Protein AF-A0A0L1IJN2-F1 (afdb_monomer_lite)

pLDDT: mean 73.89, std 26.9, range [29.86, 98.75]

Sequence (139 aa):
MKNLLAILKAVTAFSGAENHSSTEHNLTTLTNKSEINTSESINNIAREQDHEIDPVNYSVKINISSLDLNPNTGVFNSNEPNAIIETFIRNNADKLDGLTKNDFEVVTNQNNVLTIKVKDDQQKYQGSITINYSVKINI

Structure (mmCIF, N/CA/C/O backbone):
data_AF-A0A0L1IJN2-F1
#
_entry.id   AF-A0A0L1IJN2-F1
#
loop_
_atom_site.group_PDB
_atom_site.id
_atom_site.type_symbol
_atom_site.label_atom_id
_atom_site.label_alt_id
_atom_site.label_comp_id
_atom_site.label_asym_id
_atom_site.label_entity_id
_atom_site.label_seq_id
_atom_site.pdbx_PDB_ins_code
_atom_site.Cartn_x
_atom_site.Cartn_y
_atom_site.Cartn_z
_atom_site.occupancy
_atom_site.B_iso_or_equiv
_atom_site.auth_seq_id
_atom_site.auth_comp_id
_atom_site.auth_asym_id
_atom_site.auth_atom_id
_atom_site.pdbx_PDB_model_num
ATOM 1 N N . MET A 1 1 ? 11.294 36.302 43.078 1.00 54.91 1 MET A N 1
ATOM 2 C CA . MET A 1 1 ? 11.169 37.531 42.259 1.00 54.91 1 MET A CA 1
ATOM 3 C C . MET A 1 1 ? 11.516 37.204 40.814 1.00 54.91 1 MET A C 1
ATOM 5 O O . MET A 1 1 ? 12.679 36.899 40.593 1.00 54.91 1 MET A O 1
ATOM 9 N N . LYS A 1 2 ? 10.534 37.210 39.890 1.00 52.62 2 LYS A N 1
ATOM 10 C CA . LYS A 1 2 ? 10.686 37.528 38.441 1.00 52.62 2 LYS A CA 1
ATOM 11 C C . LYS A 1 2 ? 9.524 37.108 37.525 1.00 52.62 2 LYS A C 1
ATOM 13 O O . LYS A 1 2 ? 9.568 37.489 36.368 1.00 52.62 2 LYS A O 1
ATOM 18 N N . ASN A 1 3 ? 8.461 36.447 38.004 1.00 45.25 3 ASN A N 1
ATOM 19 C CA . ASN A 1 3 ? 7.295 36.161 37.138 1.00 45.25 3 ASN A CA 1
ATOM 20 C C . ASN A 1 3 ? 6.005 36.934 37.484 1.00 45.25 3 ASN A C 1
ATOM 22 O O . ASN A 1 3 ? 5.031 36.886 36.747 1.00 45.25 3 ASN A O 1
ATOM 26 N N . LEU A 1 4 ? 6.027 37.736 38.558 1.00 38.09 4 LEU A N 1
ATOM 27 C CA . LEU A 1 4 ? 4.941 38.663 38.920 1.00 38.09 4 LEU A CA 1
ATOM 28 C C . LEU A 1 4 ? 4.776 39.804 37.890 1.00 38.09 4 LEU A C 1
ATOM 30 O O . LEU A 1 4 ? 3.712 40.401 37.772 1.00 38.09 4 LEU A O 1
ATOM 34 N N . LEU A 1 5 ? 5.827 40.084 37.110 1.00 42.66 5 LEU A N 1
ATOM 35 C CA . LEU A 1 5 ? 5.882 41.195 36.158 1.00 42.66 5 LEU A CA 1
ATOM 36 C C . LEU A 1 5 ? 5.138 40.909 34.837 1.00 42.66 5 LEU A C 1
ATOM 38 O O . LEU A 1 5 ? 4.774 41.849 34.136 1.00 42.66 5 LEU A O 1
ATOM 42 N N . ALA A 1 6 ? 4.885 39.637 34.503 1.00 50.34 6 ALA A N 1
ATOM 43 C CA . ALA A 1 6 ? 4.114 39.260 33.313 1.00 50.34 6 ALA A CA 1
ATOM 44 C C . ALA A 1 6 ? 2.602 39.437 33.532 1.00 50.34 6 ALA A C 1
ATOM 46 O O . ALA A 1 6 ? 1.898 39.923 32.650 1.00 50.34 6 ALA A O 1
ATOM 47 N N . ILE A 1 7 ? 2.125 39.131 34.743 1.00 45.38 7 ILE A N 1
ATOM 48 C CA . ILE A 1 7 ? 0.713 39.268 35.132 1.00 45.38 7 ILE A CA 1
ATOM 49 C C . ILE A 1 7 ? 0.298 40.749 35.143 1.00 45.38 7 ILE A C 1
ATOM 51 O O . ILE A 1 7 ? -0.800 41.091 34.711 1.00 45.38 7 ILE A O 1
ATOM 55 N N . LEU A 1 8 ? 1.210 41.651 35.528 1.00 37.38 8 LEU A N 1
ATOM 56 C CA . LEU A 1 8 ? 0.944 43.091 35.571 1.00 37.38 8 LEU A CA 1
ATOM 57 C C . LEU A 1 8 ? 0.750 43.728 34.178 1.00 37.38 8 LEU A C 1
ATOM 59 O O . LEU A 1 8 ? 0.098 44.762 34.080 1.00 37.38 8 LEU A O 1
ATOM 63 N N . LYS A 1 9 ? 1.257 43.116 33.094 1.00 43.56 9 LYS A N 1
ATOM 64 C CA . LYS A 1 9 ? 1.087 43.634 31.719 1.00 43.56 9 LYS A CA 1
ATOM 65 C C . LYS A 1 9 ? -0.229 43.225 31.054 1.00 43.56 9 LYS A C 1
ATOM 67 O O . LYS A 1 9 ? -0.680 43.919 30.153 1.00 43.56 9 LYS A O 1
ATOM 72 N N . ALA A 1 10 ? -0.851 42.128 31.486 1.00 43.44 10 ALA 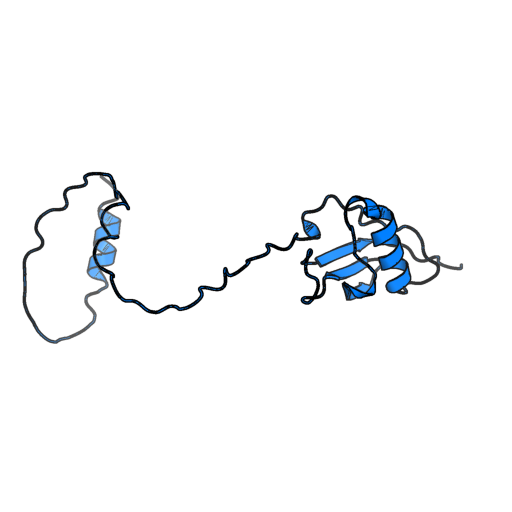A N 1
ATOM 73 C CA . ALA A 1 10 ? -2.166 41.735 30.973 1.00 43.44 10 ALA A CA 1
ATOM 74 C C . ALA A 1 10 ? -3.291 42.595 31.578 1.00 43.44 10 ALA A C 1
ATOM 76 O O . ALA A 1 10 ? -4.291 42.862 30.920 1.00 43.44 10 ALA A O 1
ATOM 77 N N . VAL A 1 11 ? -3.094 43.086 32.807 1.00 39.78 11 VAL A N 1
ATOM 78 C CA . VAL A 1 11 ? -4.060 43.947 33.508 1.00 39.78 11 VAL A CA 1
ATOM 79 C C . VAL A 1 11 ? -4.087 45.373 32.938 1.00 39.78 11 VAL A C 1
ATOM 81 O O . VAL A 1 11 ? -5.135 46.010 32.944 1.00 39.78 11 VAL A O 1
ATOM 84 N N . THR A 1 12 ? -2.981 45.874 32.381 1.00 46.81 12 THR A N 1
ATOM 85 C CA . THR A 1 12 ? -2.896 47.248 31.850 1.00 46.81 12 THR A CA 1
ATOM 86 C C . THR A 1 12 ? -3.313 47.413 30.386 1.00 46.81 12 THR A C 1
ATOM 88 O O . THR A 1 12 ? -3.308 48.537 29.898 1.00 46.81 12 THR A O 1
ATOM 91 N N . ALA A 1 13 ? -3.707 46.350 29.674 1.00 40.59 13 ALA A N 1
ATOM 92 C CA . ALA A 1 13 ? -4.144 46.449 28.273 1.00 40.59 13 ALA A CA 1
ATOM 93 C C . ALA A 1 13 ? -5.670 46.358 28.072 1.00 40.59 13 ALA A C 1
ATOM 95 O O . ALA A 1 13 ? -6.143 46.561 26.958 1.00 40.59 13 ALA A O 1
ATOM 96 N N . PHE A 1 14 ? -6.453 46.099 29.127 1.00 42.78 14 PHE A N 1
ATOM 97 C CA . PHE A 1 14 ? -7.922 46.126 29.048 1.00 42.78 14 PHE A CA 1
ATOM 98 C C . PHE A 1 14 ? -8.516 47.529 29.307 1.00 42.78 14 PHE A C 1
ATOM 100 O O . PHE A 1 14 ? -9.729 47.713 29.271 1.00 42.78 14 PHE A O 1
ATOM 107 N N . SER A 1 15 ? -7.681 48.554 29.523 1.00 46.62 15 SER A N 1
ATOM 108 C CA . SER A 1 15 ? -8.108 49.951 29.707 1.00 46.62 15 SER A CA 1
ATOM 109 C C . SER A 1 15 ? -8.373 50.668 28.374 1.00 46.62 15 SER A C 1
ATOM 111 O O . SER A 1 15 ? -7.781 51.710 28.092 1.00 46.62 15 SER A O 1
ATOM 113 N N . GLY A 1 16 ? -9.232 50.089 27.536 1.00 45.22 16 GLY A N 1
ATOM 114 C CA . GLY A 1 16 ? -9.583 50.644 26.225 1.00 45.22 16 GLY A CA 1
ATOM 115 C C . GLY A 1 16 ? -11.045 50.471 25.815 1.00 45.22 16 GLY A C 1
ATOM 116 O O . GLY A 1 16 ? -11.351 50.651 24.643 1.00 45.22 16 GLY A O 1
ATOM 117 N N . ALA A 1 17 ? -11.944 50.119 26.738 1.00 36.69 17 ALA A N 1
ATOM 118 C CA . ALA A 1 17 ? -13.382 50.111 26.482 1.00 36.69 17 ALA A CA 1
ATOM 119 C C . ALA A 1 17 ? -14.073 51.071 27.458 1.00 36.69 17 ALA A C 1
ATOM 121 O O . ALA A 1 17 ? -14.174 50.805 28.655 1.00 36.69 17 ALA A O 1
ATOM 122 N N . GLU A 1 18 ? -14.493 52.222 26.937 1.00 33.47 18 GLU A N 1
ATOM 123 C CA . GLU A 1 18 ? -15.331 53.182 27.646 1.00 33.47 18 GLU A CA 1
ATOM 124 C C . GLU A 1 18 ? -16.714 52.591 27.962 1.00 33.47 18 GLU A C 1
ATOM 126 O O . GLU A 1 18 ? -17.399 52.073 27.086 1.00 33.47 18 GLU A O 1
ATOM 131 N N . ASN A 1 19 ? -17.098 52.758 29.231 1.00 33.78 19 ASN A N 1
ATOM 132 C CA . ASN A 1 19 ? -18.435 53.052 29.753 1.00 33.78 19 ASN A CA 1
ATOM 133 C C . ASN A 1 19 ? -19.615 52.156 29.319 1.00 33.78 19 ASN A C 1
ATOM 135 O O . ASN A 1 19 ? -20.194 52.330 28.255 1.00 33.78 19 ASN A O 1
ATOM 139 N N . HIS A 1 20 ? -20.120 51.326 30.239 1.00 31.48 20 HIS A N 1
ATOM 140 C CA . HIS A 1 20 ? -21.247 51.715 31.104 1.00 31.48 20 HIS A CA 1
ATOM 141 C C . HIS A 1 20 ? -21.673 50.575 32.055 1.00 31.48 20 HIS A C 1
ATOM 143 O O . HIS A 1 20 ? -22.040 49.489 31.630 1.00 31.48 20 HIS A O 1
ATOM 149 N N . SER A 1 21 ? -21.760 50.946 33.337 1.00 33.97 21 SER A N 1
ATOM 150 C CA . SER A 1 21 ? -22.715 50.477 34.350 1.00 33.97 21 SER A CA 1
ATOM 151 C C . SER A 1 21 ? -22.538 49.114 35.042 1.00 33.97 21 SER A C 1
ATOM 153 O O . SER A 1 21 ? -22.652 48.052 34.444 1.00 33.97 21 SER A O 1
ATOM 155 N N . SER A 1 22 ? -22.496 49.231 36.378 1.00 32.88 22 SER A N 1
ATOM 156 C CA . SER A 1 22 ? -23.157 48.374 37.374 1.00 32.88 22 SER A CA 1
ATOM 157 C C . SER A 1 22 ? -22.289 47.396 38.184 1.00 32.88 22 SER A C 1
ATOM 159 O O . SER A 1 22 ? -22.140 46.229 37.851 1.00 32.88 22 SER A O 1
ATOM 161 N N . THR A 1 23 ? -21.904 47.907 39.358 1.00 36.00 23 THR A N 1
ATOM 162 C CA . THR A 1 23 ? -21.974 47.259 40.685 1.00 36.00 23 THR A CA 1
ATOM 163 C C . THR A 1 23 ? -20.900 46.238 41.073 1.00 36.00 23 THR A C 1
ATOM 165 O O . THR A 1 23 ? -20.851 45.103 40.613 1.00 36.00 23 THR A O 1
ATOM 168 N N . GLU A 1 24 ? -20.090 46.674 42.038 1.00 36.75 24 GLU A N 1
ATOM 169 C CA . GLU A 1 24 ? -19.145 45.912 42.850 1.00 36.75 24 GLU A CA 1
ATOM 170 C C . GLU A 1 24 ? -19.829 44.776 43.622 1.00 36.75 24 GLU A C 1
ATOM 172 O O . GLU A 1 24 ? -20.808 45.035 44.309 1.00 36.75 24 GLU A O 1
ATOM 177 N N . HIS A 1 25 ? -19.254 43.568 43.636 1.00 34.53 25 HIS A N 1
ATOM 178 C CA . HIS A 1 25 ? -19.297 42.700 44.818 1.00 34.53 25 HIS A CA 1
ATOM 179 C C . HIS A 1 25 ? -18.005 41.874 44.932 1.00 34.53 25 HIS A C 1
ATOM 181 O O . HIS A 1 25 ? -17.488 41.314 43.969 1.00 34.53 25 HIS A O 1
ATOM 187 N N . ASN A 1 26 ? -17.476 41.878 46.153 1.00 32.38 26 ASN A N 1
ATOM 188 C CA . ASN A 1 26 ? -16.148 41.447 46.572 1.00 32.38 26 ASN A CA 1
ATOM 189 C C . ASN A 1 26 ? -15.848 39.960 46.312 1.00 32.38 26 ASN A C 1
ATOM 191 O O . ASN A 1 26 ? -16.631 39.087 46.680 1.00 32.38 26 ASN A O 1
ATOM 195 N N . LEU A 1 27 ? -14.662 39.676 45.762 1.00 29.86 27 LEU A N 1
ATOM 196 C CA . LEU A 1 27 ? -14.137 38.326 45.555 1.00 29.86 27 LEU A CA 1
ATOM 197 C C . LEU A 1 27 ? -13.385 37.852 46.811 1.00 29.86 27 LEU A C 1
ATOM 199 O O . LEU A 1 27 ? -12.248 38.258 47.052 1.00 29.86 27 LEU A O 1
ATOM 203 N N . THR A 1 28 ? -14.003 36.982 47.610 1.00 34.38 28 THR A N 1
ATOM 204 C CA . THR A 1 28 ? -13.351 36.304 48.739 1.00 34.38 28 THR A CA 1
ATOM 205 C C . THR A 1 28 ? -12.895 34.887 48.369 1.00 34.38 28 THR A C 1
ATOM 207 O O . THR A 1 28 ? -13.691 33.989 48.128 1.00 34.38 28 THR A O 1
ATOM 210 N N . THR A 1 29 ? -11.570 34.723 48.390 1.00 31.39 29 THR A N 1
ATOM 211 C CA . THR A 1 29 ? -10.795 33.535 48.799 1.00 31.39 29 THR A CA 1
ATOM 212 C C . THR A 1 29 ? -10.934 32.230 47.994 1.00 31.39 29 THR A C 1
ATOM 214 O O . THR A 1 29 ? -11.799 31.396 48.245 1.00 31.39 29 THR A O 1
ATOM 217 N N . LEU A 1 30 ? -9.936 31.969 47.134 1.00 37.22 30 LEU A N 1
ATOM 218 C CA . LEU A 1 30 ? -9.587 30.615 46.691 1.00 37.22 30 LEU A CA 1
ATOM 219 C C . LEU A 1 30 ? -9.112 29.773 47.884 1.00 37.22 30 LEU A C 1
ATOM 221 O O . LEU A 1 30 ? -8.114 30.106 48.521 1.00 37.22 30 LEU A O 1
ATOM 225 N N . THR A 1 31 ? -9.757 28.629 48.108 1.00 30.62 31 THR A N 1
ATOM 226 C CA . THR A 1 31 ? -9.160 27.513 48.853 1.00 30.62 31 THR A CA 1
ATOM 227 C C . THR A 1 31 ? -9.060 26.324 47.907 1.00 30.62 31 THR A C 1
ATOM 229 O O . THR A 1 31 ? -10.054 25.669 47.617 1.00 30.62 31 THR A O 1
ATOM 232 N N . ASN A 1 32 ? -7.851 26.055 47.412 1.00 45.00 32 ASN A N 1
ATOM 233 C CA . ASN A 1 32 ? -7.531 24.798 46.742 1.00 45.00 32 ASN A CA 1
ATOM 234 C C . ASN A 1 32 ? -7.709 23.650 47.740 1.00 45.00 32 ASN A C 1
ATOM 236 O O . ASN A 1 32 ? -6.915 23.526 48.676 1.00 45.00 32 ASN A O 1
ATOM 240 N N . LYS A 1 33 ? -8.712 22.801 47.517 1.00 38.28 33 LYS A N 1
ATOM 241 C CA . LYS A 1 33 ? -8.734 21.420 48.003 1.00 38.28 33 LYS A CA 1
ATOM 242 C C . LYS A 1 33 ? -9.228 20.520 46.876 1.00 38.28 33 LYS A C 1
ATOM 244 O O . LYS A 1 33 ? -10.117 20.887 46.117 1.00 38.28 33 LYS A O 1
ATOM 249 N N . SER A 1 34 ? -8.516 19.415 46.737 1.00 45.56 34 SER A N 1
ATOM 250 C CA . SER A 1 34 ? -8.621 18.394 45.710 1.00 45.56 34 SER A CA 1
ATOM 251 C C . SER A 1 34 ? -9.982 17.698 45.683 1.00 45.56 34 SER A C 1
ATOM 253 O O . SER A 1 34 ? -10.748 17.788 46.635 1.00 45.56 34 SER A O 1
ATOM 255 N N . GLU A 1 35 ? -10.180 16.943 44.597 1.00 42.06 35 GLU A N 1
ATOM 256 C CA . GLU A 1 35 ? -11.192 15.894 44.391 1.00 42.06 35 GLU A CA 1
ATOM 257 C C . GLU A 1 35 ? -12.542 16.376 43.846 1.00 42.06 35 GLU A C 1
ATOM 259 O O . GLU A 1 35 ? -13.536 16.526 44.548 1.00 42.06 35 GLU A O 1
ATOM 264 N N . ILE A 1 36 ? -12.591 16.529 42.517 1.00 41.50 36 ILE A N 1
ATOM 265 C CA . ILE A 1 36 ? -13.838 16.389 41.761 1.00 41.50 36 ILE A CA 1
ATOM 266 C C . ILE A 1 36 ? -14.252 14.913 41.874 1.00 41.50 36 ILE A C 1
ATOM 268 O O . ILE A 1 36 ? -13.838 14.081 41.068 1.00 41.50 36 ILE A O 1
ATOM 272 N N . ASN A 1 37 ? -15.033 14.579 42.901 1.00 37.25 37 ASN A N 1
ATOM 273 C CA . ASN A 1 37 ? -15.769 13.320 42.968 1.00 37.25 37 ASN A CA 1
ATOM 274 C C . ASN A 1 37 ? -16.995 13.449 42.056 1.00 37.25 37 ASN A C 1
ATOM 276 O O . ASN A 1 37 ? -17.979 14.103 42.391 1.00 37.25 37 ASN A O 1
ATOM 280 N N . THR A 1 38 ? -16.934 12.833 40.879 1.00 38.75 38 THR A N 1
ATOM 281 C CA . THR A 1 38 ? -17.981 12.839 39.839 1.00 38.75 38 THR A CA 1
ATOM 282 C C . THR A 1 38 ? -19.274 12.101 40.222 1.00 38.75 38 THR A C 1
ATOM 284 O O . THR A 1 38 ? -20.160 11.940 39.388 1.00 38.75 38 THR A O 1
ATOM 287 N N . SER A 1 39 ? -19.427 11.668 41.473 1.00 43.72 39 SER A N 1
ATOM 288 C CA . SER A 1 39 ? -20.497 10.757 41.893 1.00 43.72 39 SER A CA 1
ATOM 289 C C . SER A 1 39 ? -21.791 11.444 42.355 1.00 43.72 39 SER A C 1
ATOM 291 O O . SER A 1 39 ? -22.809 10.772 42.477 1.00 43.72 39 SER A O 1
ATOM 293 N N . GLU A 1 40 ? -21.797 12.759 42.610 1.00 45.59 40 GLU A N 1
ATOM 294 C CA . GLU A 1 40 ? -22.940 13.433 43.268 1.00 45.59 40 GLU A CA 1
ATOM 295 C C . GLU A 1 40 ? -23.853 14.256 42.339 1.00 45.59 40 GLU A C 1
ATOM 297 O O . GLU A 1 40 ? -24.813 14.865 42.801 1.00 45.59 40 GLU A O 1
ATOM 302 N N . SER A 1 41 ? -23.638 14.246 41.018 1.00 40.31 41 SER A N 1
ATOM 303 C CA . SER A 1 41 ? -24.519 14.959 40.064 1.00 40.31 41 SER A CA 1
ATOM 304 C C . SER A 1 41 ? -25.668 14.120 39.481 1.00 40.31 41 SER A C 1
ATOM 306 O O . SER A 1 41 ? -26.381 14.602 38.606 1.00 40.31 41 SER A O 1
ATOM 308 N N . ILE A 1 42 ? -25.885 12.878 39.932 1.00 41.53 42 ILE A N 1
ATOM 309 C CA . ILE A 1 42 ? -26.861 11.969 39.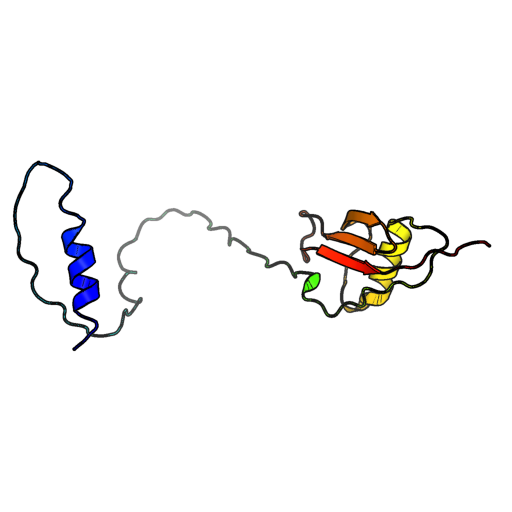287 1.00 41.53 42 ILE A CA 1
ATOM 310 C C . ILE A 1 42 ? -28.292 12.111 39.850 1.00 41.53 42 ILE A C 1
ATOM 312 O O . ILE A 1 42 ? -29.263 11.748 39.191 1.00 41.53 42 ILE A O 1
ATOM 316 N N . ASN A 1 43 ? -28.482 12.707 41.026 1.00 42.25 43 ASN A N 1
ATOM 317 C CA . ASN A 1 43 ? -29.757 12.602 41.747 1.00 42.25 43 ASN A CA 1
ATOM 318 C C . ASN A 1 43 ? -30.836 13.632 41.372 1.00 42.25 43 ASN A C 1
ATOM 320 O O . ASN A 1 43 ? -31.539 14.075 42.271 1.00 42.25 43 ASN A O 1
ATOM 324 N N . ASN A 1 44 ? -31.006 14.034 40.101 1.00 46.66 44 ASN A N 1
ATOM 325 C CA . ASN A 1 44 ? -32.159 14.888 39.752 1.00 46.66 44 ASN A CA 1
ATOM 326 C C . ASN A 1 44 ? -32.627 14.909 38.281 1.00 46.66 44 ASN A C 1
ATOM 328 O O . ASN A 1 44 ? -33.049 15.954 37.788 1.00 46.66 44 ASN A O 1
ATOM 332 N N . ILE A 1 45 ? -32.644 13.775 37.571 1.00 45.09 45 ILE A N 1
ATOM 333 C CA . ILE A 1 45 ? -33.395 13.692 36.300 1.00 45.09 45 ILE A CA 1
ATOM 334 C C . ILE A 1 45 ? -34.260 12.428 36.267 1.00 45.09 45 ILE A C 1
ATOM 336 O O . ILE A 1 45 ? -33.994 11.477 35.543 1.00 45.09 45 ILE A O 1
ATOM 340 N N . ALA A 1 46 ? -35.341 12.437 37.046 1.00 49.00 46 ALA A N 1
ATOM 341 C CA . ALA A 1 46 ? -36.510 11.622 36.741 1.00 49.00 46 ALA A CA 1
ATOM 342 C C . ALA A 1 46 ? -37.339 12.362 35.678 1.00 49.00 46 ALA A C 1
ATOM 344 O O . ALA A 1 46 ? -38.146 13.234 36.002 1.00 49.00 46 ALA A O 1
ATOM 345 N N . ARG A 1 47 ? -37.108 12.051 34.399 1.00 43.06 47 ARG A N 1
ATOM 346 C CA . ARG A 1 47 ? -38.062 12.329 33.317 1.00 43.06 47 ARG A CA 1
ATOM 347 C C . ARG A 1 47 ? -38.077 11.137 32.373 1.00 43.06 47 ARG A C 1
ATOM 349 O O . ARG A 1 47 ? -37.155 10.947 31.592 1.00 43.06 47 ARG A O 1
ATOM 356 N N . GLU A 1 48 ? -39.144 10.358 32.487 1.00 50.12 48 GLU A N 1
ATOM 357 C CA . GLU A 1 48 ? -39.555 9.319 31.550 1.00 50.12 48 GLU A CA 1
ATOM 358 C C . GLU A 1 48 ? -39.650 9.917 30.140 1.00 50.12 48 GLU A C 1
ATOM 360 O O . GLU A 1 48 ? -40.539 10.717 29.832 1.00 50.12 48 GLU A O 1
ATOM 365 N N . GLN A 1 49 ? -38.682 9.572 29.301 1.00 47.50 49 GLN A N 1
ATOM 366 C CA . GLN A 1 49 ? -38.760 9.642 27.852 1.00 47.50 49 GLN A CA 1
ATOM 367 C C . GLN A 1 49 ? -37.997 8.418 27.355 1.00 47.50 49 GLN A C 1
ATOM 369 O O . GLN A 1 49 ? -36.769 8.399 27.426 1.00 47.50 49 GLN A O 1
ATOM 374 N N . ASP A 1 50 ? -38.726 7.415 26.874 1.00 42.38 50 ASP A N 1
ATOM 375 C CA . ASP A 1 50 ? -38.186 6.229 26.209 1.00 42.38 50 ASP A CA 1
ATOM 376 C C . ASP A 1 50 ? -37.604 6.627 24.841 1.00 42.38 50 ASP A C 1
ATOM 378 O O . ASP A 1 50 ? -38.110 6.256 23.785 1.00 42.38 50 ASP A O 1
ATOM 382 N N . HIS A 1 51 ? -36.561 7.457 24.846 1.00 50.62 51 HIS A N 1
ATOM 383 C CA . HIS A 1 51 ? -35.671 7.558 23.704 1.00 50.62 51 HIS A CA 1
ATOM 384 C C . HIS A 1 51 ? -34.723 6.377 23.821 1.00 50.62 51 HIS A C 1
ATOM 386 O O . HIS A 1 51 ? -33.817 6.375 24.655 1.00 50.62 51 HIS A O 1
ATOM 392 N N . GLU A 1 52 ? -34.978 5.360 23.005 1.00 55.56 52 GLU A N 1
ATOM 393 C CA . GLU A 1 52 ? -33.989 4.368 22.616 1.00 55.56 52 GLU A CA 1
ATOM 394 C C . GLU A 1 52 ? -32.718 5.129 22.219 1.00 55.56 52 GLU A C 1
ATOM 396 O O . GLU A 1 52 ? -32.651 5.781 21.177 1.00 55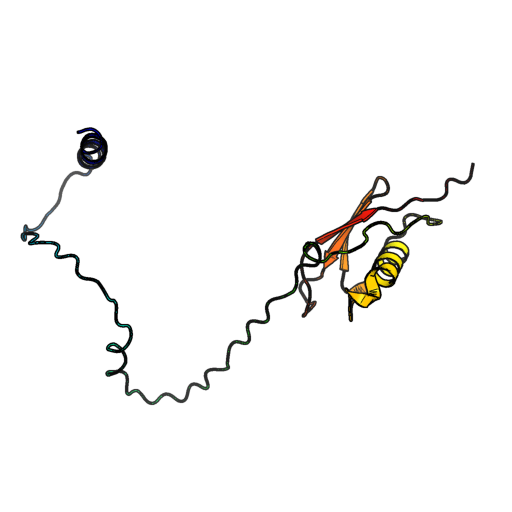.56 52 GLU A O 1
ATOM 401 N N . ILE A 1 53 ? -31.739 5.179 23.126 1.00 52.59 53 ILE A N 1
ATOM 402 C CA . ILE A 1 53 ? -30.433 5.733 22.803 1.00 52.59 53 ILE A CA 1
ATOM 403 C C . ILE A 1 53 ? -29.765 4.642 21.989 1.00 52.59 53 ILE A C 1
ATOM 405 O O . ILE A 1 53 ? -29.144 3.743 22.559 1.00 52.59 53 ILE A O 1
ATOM 409 N N . ASP A 1 54 ? -29.940 4.698 20.669 1.00 58.69 54 ASP A N 1
ATOM 410 C CA . ASP A 1 54 ? -29.155 3.886 19.752 1.00 58.69 54 ASP A CA 1
ATOM 411 C C . ASP A 1 54 ? -27.683 4.072 20.139 1.00 58.69 54 ASP A C 1
ATOM 413 O O . ASP A 1 54 ? -27.176 5.204 20.105 1.00 58.69 54 ASP A O 1
ATOM 417 N N . PRO A 1 55 ? -26.980 3.013 20.576 1.00 59.56 55 PRO A N 1
ATOM 418 C CA . PRO A 1 55 ? -25.586 3.146 20.937 1.00 59.56 55 PRO A CA 1
ATOM 419 C C . PRO A 1 55 ? -24.835 3.593 19.687 1.00 59.56 55 PRO A C 1
ATOM 421 O O . PRO A 1 55 ? -24.727 2.852 18.709 1.00 59.56 55 PRO A O 1
ATOM 424 N N . VAL A 1 56 ? -24.326 4.827 19.705 1.00 59.22 56 VAL A N 1
ATOM 425 C CA . VAL A 1 56 ? -23.510 5.344 18.610 1.00 59.22 56 VAL A CA 1
ATOM 426 C C . VAL A 1 56 ? -22.229 4.517 18.566 1.00 59.22 56 VAL A C 1
ATOM 428 O O . VAL A 1 56 ? -21.313 4.700 19.370 1.00 59.22 56 VAL A O 1
ATOM 431 N N . ASN A 1 57 ? -22.186 3.556 17.648 1.00 57.03 57 ASN A N 1
ATOM 432 C CA . ASN A 1 57 ? -21.037 2.689 17.454 1.00 57.03 57 ASN A CA 1
ATOM 433 C C . ASN A 1 57 ? -19.960 3.446 16.666 1.00 57.03 57 ASN A C 1
ATOM 435 O O . ASN A 1 57 ? -19.914 3.405 15.436 1.00 57.03 57 ASN A O 1
ATOM 439 N N . TYR A 1 58 ? -19.092 4.163 17.378 1.00 60.09 58 TYR A N 1
ATOM 440 C CA . TYR A 1 58 ? -17.907 4.778 16.787 1.00 60.09 58 TYR A CA 1
ATOM 441 C C . TYR A 1 58 ? -16.859 3.699 16.493 1.00 60.09 58 TYR A C 1
ATOM 443 O O . TYR A 1 58 ? -16.002 3.392 17.321 1.00 60.09 58 TYR A O 1
ATOM 451 N N . SER A 1 59 ? -16.916 3.117 15.295 1.00 70.88 59 SER A N 1
ATOM 452 C CA . SER A 1 59 ? -15.849 2.237 14.813 1.00 70.88 59 SER A CA 1
ATOM 453 C C . SER A 1 59 ? -14.635 3.076 14.403 1.00 70.88 59 SER A C 1
ATOM 455 O O . SER A 1 59 ? -14.689 3.851 13.448 1.00 70.88 59 SER A O 1
ATOM 457 N N . VAL A 1 60 ? -13.527 2.937 15.133 1.00 88.56 60 VAL A N 1
ATOM 458 C CA . VAL A 1 60 ? -12.253 3.579 14.777 1.00 88.56 60 VAL A CA 1
ATOM 459 C C . VAL A 1 60 ? -11.630 2.819 13.603 1.00 88.56 60 VAL A C 1
ATOM 461 O O . VAL A 1 60 ? -11.261 1.654 13.743 1.00 88.56 60 VAL A O 1
ATOM 464 N N . LYS A 1 61 ? -11.495 3.477 12.445 1.00 94.31 61 LYS A N 1
ATOM 465 C CA . LYS A 1 61 ? -10.836 2.903 11.261 1.00 94.31 61 LYS A CA 1
ATOM 466 C C . LYS A 1 61 ? -9.317 2.850 11.442 1.00 94.31 61 LYS A C 1
ATOM 468 O O . LYS A 1 61 ? -8.700 3.785 11.958 1.00 94.31 61 LYS A O 1
ATOM 473 N N . ILE A 1 62 ? -8.696 1.788 10.939 1.00 95.94 62 ILE A N 1
ATOM 474 C CA . ILE A 1 62 ? -7.243 1.595 10.948 1.00 95.94 62 ILE A CA 1
ATOM 475 C C . ILE A 1 62 ? -6.613 2.471 9.862 1.00 95.94 62 ILE A C 1
ATOM 477 O O . ILE A 1 62 ? -6.965 2.369 8.689 1.00 95.94 62 ILE A O 1
ATOM 481 N N . ASN A 1 63 ? -5.648 3.318 10.219 1.00 97.25 63 ASN A N 1
ATOM 482 C CA . ASN A 1 63 ? -4.899 4.059 9.207 1.00 97.25 63 ASN A CA 1
ATOM 483 C C . ASN A 1 63 ? -3.894 3.129 8.512 1.00 97.25 63 ASN A C 1
ATOM 485 O O . ASN A 1 63 ? -2.979 2.621 9.164 1.00 97.25 63 ASN A O 1
ATOM 489 N N . ILE A 1 64 ? -4.015 2.948 7.196 1.00 96.88 64 ILE A N 1
ATOM 490 C CA . ILE A 1 64 ? -3.122 2.067 6.433 1.00 96.88 64 ILE A CA 1
ATOM 491 C C . ILE A 1 64 ? -1.654 2.497 6.513 1.00 96.88 64 ILE A C 1
ATOM 493 O O . ILE A 1 64 ? -0.774 1.646 6.449 1.00 96.88 64 ILE A O 1
ATOM 497 N N . SER A 1 65 ? -1.370 3.789 6.715 1.00 96.25 65 SER A N 1
ATOM 498 C CA . SER A 1 65 ? 0.003 4.295 6.829 1.00 96.25 65 SER A CA 1
ATOM 499 C C . SER A 1 65 ? 0.663 3.956 8.168 1.00 96.25 65 SER A C 1
ATOM 501 O O . SER A 1 65 ? 1.861 4.166 8.322 1.00 96.25 65 SER A O 1
ATOM 503 N N . SER A 1 66 ? -0.114 3.491 9.154 1.00 96.88 66 SER A N 1
ATOM 504 C CA . SER A 1 66 ? 0.406 3.013 10.445 1.00 96.88 66 SER A CA 1
ATOM 505 C C . SER A 1 66 ? 0.732 1.520 10.450 1.00 96.88 66 SER A C 1
ATOM 507 O O . SER A 1 66 ? 1.297 1.021 11.420 1.00 96.88 66 SER A O 1
ATOM 509 N N . LEU A 1 67 ? 0.377 0.803 9.381 1.00 96.69 67 LEU A N 1
ATOM 510 C CA . LEU A 1 67 ? 0.698 -0.607 9.219 1.00 96.69 67 LEU A CA 1
ATOM 511 C C . LEU A 1 67 ? 2.128 -0.755 8.687 1.00 96.69 67 LEU A C 1
ATOM 513 O O . LEU A 1 67 ? 2.581 0.032 7.857 1.00 96.69 67 LEU A O 1
ATOM 517 N N . ASP A 1 68 ? 2.821 -1.804 9.124 1.00 97.38 68 ASP A N 1
ATOM 518 C CA . ASP A 1 68 ? 4.133 -2.190 8.596 1.00 97.38 68 ASP A CA 1
ATOM 519 C C . ASP A 1 68 ? 3.977 -2.829 7.204 1.00 97.38 68 ASP A C 1
ATOM 521 O O . ASP A 1 68 ? 4.024 -4.044 7.051 1.00 97.38 68 ASP A O 1
ATOM 525 N N . LEU A 1 69 ? 3.668 -2.034 6.183 1.00 97.88 69 LEU A N 1
ATOM 526 C CA . LEU A 1 69 ? 3.438 -2.523 4.820 1.00 97.88 69 LEU A CA 1
ATOM 527 C C . LEU A 1 69 ? 4.729 -2.443 4.005 1.00 97.88 69 LEU A C 1
ATOM 529 O O . LEU A 1 69 ? 5.502 -1.501 4.147 1.00 97.88 69 LEU A O 1
ATOM 533 N N . ASN A 1 70 ? 4.935 -3.391 3.096 1.00 97.75 70 ASN A N 1
ATOM 534 C CA . ASN A 1 70 ? 5.952 -3.301 2.059 1.00 97.75 70 ASN A CA 1
ATOM 535 C C . ASN A 1 70 ? 5.408 -2.478 0.873 1.00 97.75 70 ASN A C 1
ATOM 537 O O . ASN A 1 70 ? 4.570 -2.990 0.119 1.00 97.75 70 ASN A O 1
ATOM 541 N N . PRO A 1 71 ? 5.881 -1.234 0.655 1.00 96.88 71 PRO A N 1
ATOM 542 C CA . PRO A 1 71 ? 5.409 -0.384 -0.435 1.00 96.88 71 PRO A CA 1
ATOM 543 C C . PRO A 1 71 ? 6.058 -0.720 -1.784 1.00 96.88 71 PRO A C 1
ATOM 545 O O . PRO A 1 71 ? 5.700 -0.125 -2.796 1.00 96.88 71 PRO A O 1
ATOM 548 N N . ASN A 1 72 ? 7.037 -1.627 -1.835 1.00 97.94 72 ASN A N 1
ATOM 549 C CA . ASN A 1 72 ? 7.775 -1.927 -3.059 1.00 97.94 72 ASN A CA 1
ATOM 550 C C . ASN A 1 72 ? 7.129 -3.112 -3.787 1.00 97.94 72 ASN A C 1
ATOM 552 O O . ASN A 1 72 ? 7.110 -4.237 -3.284 1.00 97.94 72 ASN A O 1
ATOM 556 N N . THR A 1 73 ? 6.609 -2.864 -4.989 1.00 96.56 73 THR A N 1
ATOM 557 C CA . THR A 1 73 ? 5.809 -3.848 -5.751 1.00 96.56 73 THR A CA 1
ATOM 558 C C . THR A 1 73 ? 6.558 -4.517 -6.901 1.00 96.56 73 THR A C 1
ATOM 560 O O . THR A 1 73 ? 6.034 -5.436 -7.525 1.00 96.56 73 THR A O 1
ATOM 563 N N . GLY A 1 74 ? 7.805 -4.114 -7.149 1.00 96.62 74 GLY A N 1
ATOM 564 C CA . GLY A 1 74 ? 8.667 -4.721 -8.161 1.00 96.62 74 GLY A CA 1
ATOM 565 C C . GLY A 1 74 ? 8.498 -4.110 -9.552 1.00 96.62 74 GLY A C 1
ATOM 566 O O . GLY A 1 74 ? 8.2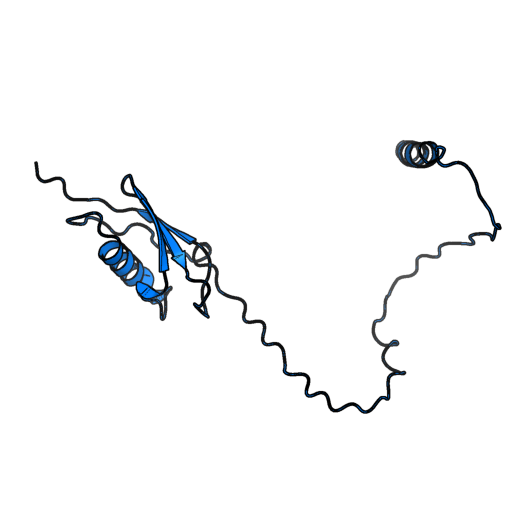90 -2.904 -9.692 1.00 96.62 74 GLY A O 1
ATOM 567 N N . VAL A 1 75 ? 8.673 -4.938 -10.586 1.00 97.12 75 VAL A N 1
ATOM 568 C CA . VAL A 1 75 ? 8.776 -4.509 -11.990 1.00 97.12 75 VAL A CA 1
ATOM 569 C C . VAL A 1 75 ? 7.531 -4.913 -12.782 1.00 97.12 75 VAL A C 1
ATOM 571 O O . VAL A 1 75 ? 7.139 -6.078 -12.778 1.00 97.12 75 VAL A O 1
ATOM 574 N N . PHE A 1 76 ? 6.969 -3.968 -13.535 1.00 96.81 76 PHE A N 1
ATOM 575 C CA . PHE A 1 76 ? 5.756 -4.117 -14.339 1.00 96.81 76 PHE A CA 1
ATOM 576 C C . PHE A 1 76 ? 6.025 -3.874 -15.826 1.00 96.81 76 PHE A C 1
ATOM 578 O O . PHE A 1 76 ? 7.013 -3.251 -16.207 1.00 96.81 76 PHE A O 1
ATOM 585 N N . ASN A 1 77 ? 5.123 -4.353 -16.686 1.00 95.69 77 ASN A N 1
ATOM 586 C CA . ASN A 1 77 ? 5.181 -4.079 -18.128 1.00 95.69 77 ASN A CA 1
ATOM 587 C C . ASN A 1 77 ? 4.620 -2.686 -18.491 1.00 95.69 77 ASN A C 1
ATOM 589 O O . ASN A 1 77 ? 4.876 -2.196 -19.583 1.00 95.69 77 ASN A O 1
ATOM 593 N N . SER A 1 78 ? 3.847 -2.062 -17.599 1.00 95.12 78 SER A N 1
ATOM 594 C CA . SER A 1 78 ? 3.264 -0.726 -17.761 1.00 95.12 78 SER A CA 1
ATOM 595 C C . SER A 1 78 ? 3.076 -0.061 -16.393 1.00 95.12 78 SER A C 1
ATOM 597 O O . SER A 1 78 ? 3.242 -0.704 -15.358 1.00 95.12 78 SER A O 1
ATOM 599 N N . ASN A 1 79 ? 2.716 1.222 -16.381 1.00 95.88 79 ASN A N 1
ATOM 600 C CA . ASN A 1 79 ? 2.346 1.969 -15.176 1.00 95.88 79 ASN A CA 1
ATOM 601 C C . ASN A 1 79 ? 0.836 1.894 -14.868 1.00 95.88 79 ASN A C 1
ATOM 603 O O . ASN A 1 79 ? 0.296 2.806 -14.243 1.00 95.88 79 ASN A O 1
ATOM 607 N N . GLU A 1 80 ? 0.138 0.853 -15.335 1.00 97.19 80 GLU A N 1
ATOM 608 C CA . GLU A 1 80 ? -1.299 0.690 -15.098 1.00 97.19 80 GLU A CA 1
ATOM 609 C C . GLU A 1 80 ? -1.568 0.521 -13.584 1.00 97.19 80 GLU A C 1
ATOM 611 O O . GLU A 1 80 ? -1.018 -0.399 -12.972 1.00 97.19 80 GLU A O 1
ATOM 616 N N . PRO A 1 81 ? -2.366 1.407 -12.949 1.00 97.81 81 PRO A N 1
ATOM 617 C CA . PRO A 1 81 ? -2.501 1.425 -11.494 1.00 97.81 81 PRO A CA 1
ATOM 618 C C . PRO A 1 81 ? -3.075 0.145 -10.891 1.00 97.81 81 PRO A C 1
ATOM 620 O O . PRO A 1 81 ? -2.617 -0.270 -9.829 1.00 97.81 81 PRO A O 1
ATOM 623 N N . ASN A 1 82 ? -4.062 -0.492 -11.529 1.00 98.00 82 ASN A N 1
ATOM 624 C CA . ASN A 1 82 ? -4.739 -1.638 -10.927 1.00 98.00 82 ASN A CA 1
ATOM 625 C C . ASN A 1 82 ? -3.789 -2.822 -10.739 1.00 98.00 82 ASN A C 1
ATOM 627 O O . ASN A 1 82 ? -3.794 -3.429 -9.672 1.00 98.00 82 ASN A O 1
ATOM 631 N N . ALA A 1 83 ? -2.934 -3.114 -11.719 1.00 98.00 83 ALA A N 1
ATOM 632 C CA . ALA A 1 83 ? -1.932 -4.173 -11.617 1.00 98.00 83 ALA A CA 1
ATOM 633 C C . ALA A 1 83 ? -0.943 -3.927 -10.459 1.00 98.00 83 ALA A C 1
ATOM 635 O O . ALA A 1 83 ? -0.560 -4.860 -9.739 1.00 98.00 83 ALA A O 1
ATOM 636 N N . ILE A 1 84 ? -0.553 -2.663 -10.260 1.00 98.62 84 ILE A N 1
ATOM 637 C CA . ILE A 1 84 ? 0.347 -2.239 -9.181 1.00 98.62 84 ILE A CA 1
ATOM 638 C C . ILE A 1 84 ? -0.353 -2.378 -7.820 1.00 98.62 84 ILE A C 1
ATOM 640 O O . ILE A 1 84 ? 0.214 -2.977 -6.905 1.00 98.62 84 ILE A O 1
ATOM 644 N N . ILE A 1 85 ? -1.600 -1.905 -7.696 1.00 98.69 85 ILE A N 1
ATOM 645 C CA . ILE A 1 85 ? -2.412 -1.999 -6.468 1.00 98.69 85 ILE A CA 1
ATOM 646 C C . ILE A 1 85 ? -2.687 -3.458 -6.098 1.00 98.69 85 ILE A C 1
ATOM 648 O O . ILE A 1 85 ? -2.495 -3.847 -4.949 1.00 98.69 85 ILE A O 1
ATOM 652 N N . GLU A 1 86 ? -3.081 -4.296 -7.056 1.00 98.44 86 GLU A N 1
ATOM 653 C CA . GLU A 1 86 ? -3.315 -5.726 -6.816 1.00 98.44 86 GLU A CA 1
ATOM 654 C C . GLU A 1 86 ? -2.052 -6.427 -6.308 1.00 98.44 86 GLU A C 1
ATOM 656 O O . GLU A 1 86 ? -2.120 -7.300 -5.442 1.00 98.44 86 GLU A O 1
ATOM 661 N N . THR A 1 87 ? -0.883 -6.036 -6.817 1.00 98.38 87 THR A N 1
ATOM 662 C CA . THR A 1 87 ? 0.395 -6.577 -6.346 1.00 98.38 87 THR A CA 1
ATOM 663 C C . THR A 1 87 ? 0.771 -6.056 -4.967 1.00 98.38 87 THR A C 1
ATOM 665 O O . THR A 1 87 ? 1.224 -6.839 -4.135 1.00 98.38 87 THR A O 1
ATOM 668 N N . PHE A 1 88 ? 0.528 -4.777 -4.684 1.00 98.50 88 PHE A N 1
ATOM 669 C CA . PHE A 1 88 ? 0.688 -4.218 -3.346 1.00 98.50 88 PHE A CA 1
ATOM 670 C C . PHE A 1 88 ? -0.174 -4.955 -2.313 1.00 98.50 88 PHE A C 1
ATOM 672 O O . PHE A 1 88 ? 0.344 -5.355 -1.272 1.00 98.50 88 PHE A O 1
ATOM 679 N N . ILE A 1 89 ? -1.449 -5.208 -2.624 1.00 98.44 89 ILE A N 1
ATOM 680 C CA . ILE A 1 89 ? -2.356 -5.970 -1.754 1.00 98.44 89 ILE A CA 1
ATOM 681 C C . ILE A 1 89 ? -1.823 -7.389 -1.546 1.00 98.44 89 ILE A C 1
ATOM 683 O O . ILE A 1 89 ? -1.706 -7.838 -0.410 1.00 98.44 89 ILE A O 1
ATOM 687 N N . ARG A 1 90 ? -1.426 -8.080 -2.622 1.00 98.00 90 ARG A N 1
ATOM 688 C CA . ARG A 1 90 ? -0.895 -9.451 -2.551 1.00 98.00 90 ARG A CA 1
ATOM 689 C C . ARG A 1 90 ? 0.360 -9.559 -1.683 1.00 98.00 90 ARG A C 1
ATOM 691 O O . ARG A 1 90 ? 0.482 -10.508 -0.916 1.00 98.00 90 ARG A O 1
ATOM 698 N N . ASN A 1 91 ? 1.270 -8.591 -1.786 1.00 97.88 91 ASN A N 1
ATOM 699 C CA . ASN A 1 91 ? 2.508 -8.555 -1.001 1.00 97.88 91 ASN A CA 1
ATOM 700 C C . ASN A 1 91 ? 2.269 -8.286 0.493 1.00 97.88 91 ASN A C 1
ATOM 702 O O . ASN A 1 91 ? 3.168 -8.522 1.293 1.00 97.88 91 ASN A O 1
ATOM 706 N N . ASN A 1 92 ? 1.088 -7.780 0.851 1.00 98.19 92 ASN A N 1
ATOM 707 C CA . ASN A 1 92 ? 0.713 -7.383 2.207 1.00 98.19 92 ASN A CA 1
ATOM 708 C C . ASN A 1 92 ? -0.593 -8.061 2.661 1.00 98.19 92 ASN A C 1
ATOM 710 O O . ASN A 1 92 ? -1.338 -7.512 3.478 1.00 98.19 92 ASN A O 1
ATOM 714 N N . ALA A 1 93 ? -0.912 -9.227 2.092 1.00 96.75 93 ALA A N 1
ATOM 715 C CA . ALA A 1 93 ? -2.200 -9.893 2.275 1.00 96.75 93 ALA A CA 1
ATOM 716 C C . ALA A 1 93 ? -2.467 -10.300 3.736 1.00 96.75 93 ALA A C 1
ATOM 718 O O . ALA A 1 93 ? -3.619 -10.404 4.144 1.00 96.75 93 ALA A O 1
ATOM 719 N N . ASP A 1 94 ? -1.413 -10.482 4.534 1.00 96.69 94 ASP A N 1
ATOM 720 C CA . ASP A 1 94 ? -1.471 -10.748 5.974 1.00 96.69 94 ASP A CA 1
ATOM 721 C C . ASP A 1 94 ? -1.966 -9.544 6.798 1.00 96.69 94 ASP A C 1
ATOM 723 O O . ASP A 1 94 ? -2.486 -9.722 7.899 1.00 96.69 94 ASP A O 1
ATOM 727 N N . LYS A 1 95 ? -1.828 -8.321 6.270 1.00 96.94 95 LYS A N 1
ATOM 728 C CA . LYS A 1 95 ? -2.153 -7.055 6.958 1.00 96.94 95 LYS A CA 1
ATOM 729 C C . LYS A 1 95 ? -3.364 -6.338 6.350 1.00 96.94 95 LYS A C 1
ATOM 731 O O . LYS A 1 95 ? -4.066 -5.597 7.045 1.00 96.94 95 LYS A O 1
ATOM 736 N N . LEU A 1 96 ? -3.624 -6.563 5.062 1.00 96.19 96 LEU A N 1
ATOM 737 C CA . LEU A 1 96 ? -4.675 -5.910 4.271 1.00 96.19 96 LEU A CA 1
ATOM 738 C C . LEU A 1 96 ? -5.887 -6.824 4.047 1.00 96.19 96 LEU A C 1
ATOM 740 O O . LEU A 1 96 ? -6.389 -6.972 2.934 1.00 96.19 96 LEU A O 1
ATOM 744 N N . ASP A 1 97 ? -6.353 -7.441 5.126 1.00 91.94 97 ASP A N 1
ATOM 745 C CA . ASP A 1 97 ? -7.476 -8.372 5.100 1.00 91.94 97 ASP A CA 1
ATOM 746 C C . ASP A 1 97 ? -8.779 -7.697 4.636 1.00 91.94 97 ASP A C 1
ATOM 748 O O . ASP A 1 97 ? -9.252 -6.731 5.248 1.00 91.94 97 ASP A O 1
ATOM 752 N N . GLY A 1 98 ? -9.356 -8.245 3.563 1.00 92.75 98 GLY A N 1
ATOM 753 C CA . GLY A 1 98 ? -10.619 -7.810 2.969 1.00 92.75 98 GLY A CA 1
ATOM 754 C C . GLY A 1 98 ? -10.520 -6.625 2.005 1.00 92.75 98 GLY A C 1
ATOM 755 O O . GLY A 1 98 ? -11.558 -6.164 1.538 1.00 92.75 98 GLY A O 1
ATOM 756 N N . LEU A 1 99 ? -9.316 -6.128 1.697 1.00 97.25 99 LEU A N 1
ATOM 757 C CA . LEU A 1 99 ? -9.132 -5.050 0.721 1.00 97.25 99 LEU A CA 1
ATOM 758 C C . LEU A 1 99 ? -8.934 -5.587 -0.698 1.00 97.25 99 LEU A C 1
ATOM 760 O O . LEU A 1 99 ? -8.196 -6.540 -0.949 1.00 97.25 99 LEU A O 1
ATOM 764 N N . THR A 1 100 ? -9.556 -4.905 -1.647 1.00 97.94 100 THR A N 1
ATOM 765 C CA . THR A 1 100 ? -9.429 -5.106 -3.089 1.00 97.94 100 THR A CA 1
ATOM 766 C C . THR A 1 100 ? -9.003 -3.797 -3.747 1.00 97.94 100 THR A C 1
ATOM 768 O O . THR A 1 100 ? -9.067 -2.729 -3.143 1.00 97.94 100 THR A O 1
ATOM 771 N N . LYS A 1 101 ? -8.612 -3.832 -5.025 1.00 97.69 101 LYS A N 1
ATOM 772 C CA . LYS A 1 101 ? -8.284 -2.600 -5.765 1.00 97.69 101 LYS A CA 1
ATOM 773 C C . LYS A 1 101 ? -9.425 -1.574 -5.793 1.00 97.69 101 LYS A C 1
ATOM 775 O O . LYS A 1 101 ? -9.165 -0.384 -5.917 1.00 97.69 101 LYS A O 1
ATOM 780 N N . ASN A 1 102 ? -10.676 -2.028 -5.674 1.00 98.25 102 ASN A N 1
ATOM 781 C CA . ASN A 1 102 ? -11.851 -1.166 -5.753 1.00 98.25 102 ASN A CA 1
ATOM 782 C C . ASN A 1 102 ? -12.051 -0.330 -4.485 1.00 98.25 102 ASN A C 1
ATOM 784 O O . ASN A 1 102 ? -12.793 0.648 -4.543 1.00 98.25 102 ASN A O 1
ATOM 788 N N . ASP A 1 103 ? -11.386 -0.679 -3.384 1.00 98.44 103 ASP A N 1
ATOM 78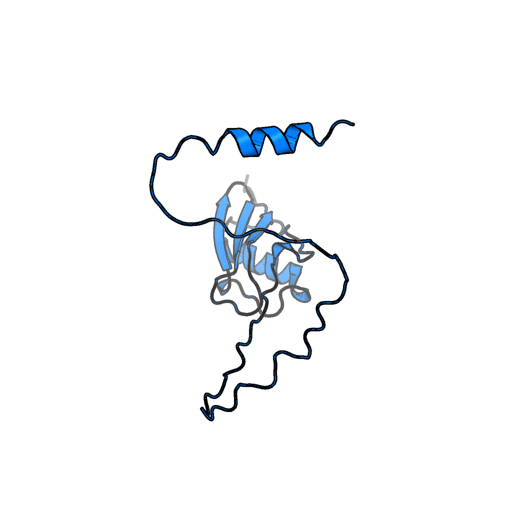9 C CA . ASP A 1 103 ? -11.434 0.042 -2.108 1.00 98.44 103 ASP A CA 1
ATOM 790 C C . ASP A 1 103 ? -10.485 1.250 -2.075 1.00 98.44 103 ASP A C 1
ATOM 792 O O . ASP A 1 103 ? -10.398 1.955 -1.068 1.00 98.44 103 ASP A O 1
ATOM 796 N N . PHE A 1 104 ? -9.767 1.498 -3.174 1.00 98.50 104 PHE A N 1
ATOM 797 C CA . PHE A 1 104 ? -8.788 2.567 -3.283 1.00 98.50 104 PHE A CA 1
ATOM 798 C C . PHE A 1 104 ? -9.126 3.562 -4.392 1.00 98.50 104 PHE A C 1
ATOM 800 O O . PHE A 1 104 ? -9.729 3.236 -5.417 1.00 98.50 104 PHE A O 1
ATOM 807 N N . GLU A 1 105 ? -8.669 4.789 -4.187 1.00 98.38 105 GLU A N 1
ATOM 808 C CA . GLU A 1 105 ? -8.620 5.866 -5.166 1.00 98.38 105 GLU A CA 1
ATOM 809 C C . GLU A 1 105 ? -7.159 6.150 -5.505 1.00 98.38 105 GLU A C 1
ATOM 811 O O . GLU A 1 105 ? -6.301 6.224 -4.620 1.00 98.38 105 GLU A O 1
ATOM 816 N N . VAL A 1 106 ? -6.866 6.330 -6.792 1.00 98.38 106 VAL A N 1
ATOM 817 C CA . VAL A 1 106 ? -5.540 6.761 -7.241 1.00 98.38 106 VAL A CA 1
ATOM 818 C C . VAL A 1 106 ? -5.442 8.271 -7.072 1.00 98.38 106 VAL A C 1
ATOM 820 O O . VAL A 1 106 ? -6.167 9.016 -7.725 1.00 98.38 106 VAL A O 1
ATOM 823 N N . VAL A 1 107 ? -4.522 8.719 -6.219 1.00 98.44 107 VAL A N 1
ATOM 824 C CA . VAL A 1 107 ? -4.267 10.147 -5.980 1.00 98.44 107 VAL A CA 1
ATOM 825 C C . VAL A 1 107 ? -3.263 10.681 -7.000 1.00 98.44 107 VAL A C 1
ATOM 827 O O . VAL A 1 107 ? -3.501 11.699 -7.641 1.00 98.44 107 VAL A O 1
ATOM 830 N N . THR A 1 108 ? -2.141 9.979 -7.186 1.00 98.44 108 THR A N 1
ATOM 831 C CA . THR A 1 108 ? -1.110 10.329 -8.178 1.00 98.44 108 THR A CA 1
ATOM 832 C C . THR A 1 108 ? -0.424 9.082 -8.707 1.00 98.44 108 THR A C 1
ATOM 834 O O . THR A 1 108 ? -0.178 8.160 -7.936 1.00 98.44 108 THR A O 1
ATOM 837 N N . ASN A 1 109 ? -0.023 9.083 -9.977 1.00 97.94 109 ASN A N 1
ATOM 838 C CA . ASN A 1 109 ? 0.777 8.014 -10.571 1.00 97.94 109 ASN A CA 1
ATOM 839 C C . ASN A 1 109 ? 1.831 8.603 -11.516 1.00 97.94 109 ASN A C 1
ATOM 841 O O . ASN A 1 109 ? 1.544 8.881 -12.680 1.00 97.94 109 ASN A O 1
ATOM 845 N N . GLN A 1 110 ? 3.032 8.850 -11.004 1.00 96.56 110 GLN A N 1
ATOM 846 C CA . GLN A 1 110 ? 4.101 9.508 -11.756 1.00 96.56 110 GLN A CA 1
ATOM 847 C C . GLN A 1 110 ? 5.467 9.114 -11.207 1.00 96.56 110 GLN A C 1
ATOM 849 O O . GLN A 1 110 ? 5.590 8.793 -10.030 1.00 96.56 110 GLN A O 1
ATOM 854 N N . ASN A 1 111 ? 6.499 9.171 -12.051 1.00 95.88 111 ASN A N 1
ATOM 855 C CA . ASN A 1 111 ? 7.892 8.953 -11.647 1.00 95.88 111 ASN A CA 1
ATOM 856 C C . ASN A 1 111 ? 8.087 7.679 -10.815 1.00 95.88 111 ASN A C 1
ATOM 858 O O . ASN A 1 111 ? 8.744 7.724 -9.779 1.00 95.88 111 ASN A O 1
ATOM 862 N N . ASN A 1 112 ? 7.493 6.558 -11.244 1.00 97.50 112 ASN A N 1
ATOM 863 C CA . ASN A 1 112 ? 7.657 5.264 -10.572 1.00 97.50 112 ASN A CA 1
ATOM 864 C C . ASN A 1 112 ? 7.087 5.207 -9.141 1.00 97.50 112 ASN A C 1
ATOM 866 O O . ASN A 1 112 ? 7.392 4.294 -8.370 1.00 97.50 112 ASN A O 1
ATOM 870 N N . VAL A 1 113 ? 6.216 6.166 -8.818 1.00 98.25 113 VAL A N 1
ATOM 871 C CA . VAL A 1 113 ? 5.560 6.322 -7.526 1.00 98.25 113 VAL A CA 1
ATOM 872 C C . VAL A 1 113 ? 4.046 6.427 -7.727 1.00 98.25 113 VAL A C 1
ATOM 874 O O . VAL A 1 113 ? 3.548 7.279 -8.469 1.00 98.25 113 VAL A O 1
ATOM 877 N N . LEU A 1 114 ? 3.306 5.544 -7.058 1.00 98.69 114 LEU A N 1
ATOM 878 C CA . LEU A 1 114 ? 1.846 5.505 -7.046 1.00 98.69 114 LEU A CA 1
ATOM 879 C C . LEU A 1 114 ? 1.346 5.830 -5.636 1.00 98.69 114 LEU A C 1
ATOM 881 O O . LEU A 1 114 ? 1.632 5.100 -4.696 1.00 98.69 114 LEU A O 1
ATOM 885 N N . THR A 1 115 ? 0.564 6.894 -5.490 1.00 98.75 115 THR A N 1
ATOM 886 C CA . THR A 1 115 ? -0.097 7.236 -4.224 1.00 98.75 115 THR A CA 1
ATOM 887 C C . THR A 1 115 ? -1.556 6.828 -4.306 1.00 98.75 115 THR A C 1
ATOM 889 O O . THR A 1 115 ? -2.266 7.264 -5.218 1.00 98.75 115 THR A O 1
ATOM 892 N N . ILE A 1 116 ? -2.007 6.027 -3.344 1.00 98.75 116 ILE A N 1
ATOM 893 C CA . ILE A 1 116 ? -3.404 5.603 -3.222 1.00 98.75 116 ILE A CA 1
ATOM 894 C C . ILE A 1 116 ? -4.001 6.0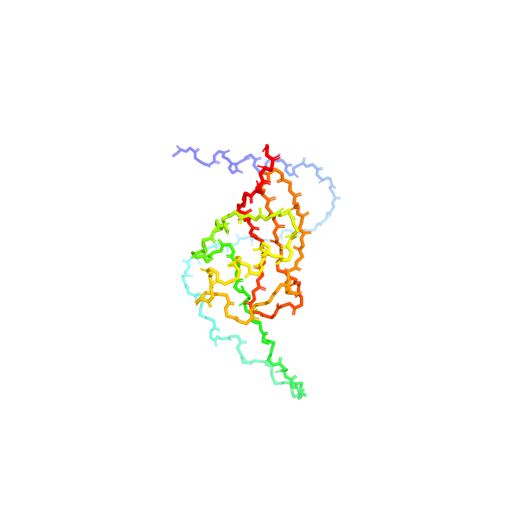50 -1.893 1.00 98.75 116 ILE A C 1
ATOM 896 O O . ILE A 1 116 ? -3.299 6.136 -0.883 1.00 98.75 116 ILE A O 1
ATOM 900 N N . LYS A 1 117 ? -5.306 6.315 -1.896 1.00 98.75 117 LYS A N 1
ATOM 901 C CA . LYS A 1 117 ? -6.115 6.620 -0.712 1.00 98.75 117 LYS A CA 1
ATOM 902 C C . LYS A 1 117 ? -7.186 5.541 -0.561 1.00 98.75 117 LYS A C 1
ATOM 904 O O . LYS A 1 117 ? -7.759 5.122 -1.560 1.00 98.75 117 LYS A O 1
ATOM 909 N N . VAL A 1 118 ? -7.459 5.092 0.660 1.00 98.44 118 VAL A N 1
ATOM 910 C CA . VAL A 1 118 ? -8.632 4.250 0.943 1.00 98.44 118 VAL A CA 1
ATOM 911 C C . VAL A 1 118 ? -9.899 5.089 0.771 1.00 98.44 118 VAL A C 1
ATOM 913 O O . VAL A 1 118 ? -9.950 6.222 1.260 1.00 98.44 118 VAL A O 1
ATOM 916 N N . LYS A 1 119 ? -10.911 4.545 0.092 1.00 98.12 119 LYS A N 1
ATOM 917 C CA . LYS A 1 119 ? -12.208 5.209 -0.079 1.00 98.12 119 LYS A CA 1
ATOM 918 C C . LYS A 1 119 ? -12.914 5.427 1.253 1.00 98.12 119 LYS A C 1
ATOM 920 O O . LYS A 1 119 ? -12.796 4.635 2.187 1.00 98.12 119 LYS A O 1
ATOM 925 N N . ASP A 1 120 ? -13.694 6.497 1.325 1.00 94.19 120 ASP A N 1
ATOM 926 C CA . ASP A 1 120 ? -14.346 6.903 2.571 1.00 94.19 120 ASP A CA 1
ATOM 927 C C . ASP A 1 120 ? -15.468 5.926 2.999 1.00 94.19 120 ASP A C 1
ATOM 929 O O . ASP A 1 120 ? -15.771 5.827 4.192 1.00 94.19 120 ASP A O 1
ATOM 933 N N . ASP A 1 121 ? -16.032 5.156 2.060 1.00 93.75 121 ASP A N 1
ATOM 934 C CA . ASP A 1 121 ? -17.045 4.113 2.294 1.00 93.75 121 ASP A CA 1
ATOM 935 C C . ASP A 1 121 ? -16.465 2.776 2.803 1.00 93.75 121 ASP A C 1
ATOM 937 O O . ASP A 1 121 ? -17.217 1.906 3.256 1.00 93.75 121 ASP A O 1
ATOM 941 N N . GLN A 1 122 ? -15.137 2.623 2.824 1.00 94.75 122 GLN A N 1
ATOM 942 C CA . GLN A 1 122 ? -14.468 1.453 3.389 1.00 94.75 122 GLN A CA 1
ATOM 943 C C . GLN A 1 122 ? -14.581 1.471 4.927 1.00 94.75 122 GLN A C 1
ATOM 945 O O . GLN A 1 122 ? -14.266 2.465 5.581 1.00 94.75 122 GLN A O 1
ATOM 950 N N . GLN A 1 123 ? -15.049 0.374 5.528 1.00 93.25 123 GLN A N 1
ATOM 951 C CA . GLN A 1 123 ? -15.474 0.345 6.938 1.00 93.25 123 GLN A CA 1
ATOM 952 C C . GLN A 1 123 ? -14.350 0.115 7.968 1.00 93.25 123 GLN A C 1
ATOM 954 O O . GLN A 1 123 ? -14.496 0.485 9.129 1.00 93.25 123 GLN A O 1
ATOM 959 N N . LYS A 1 124 ? -13.237 -0.506 7.572 1.00 95.38 124 LYS A N 1
ATOM 960 C CA . LYS A 1 124 ? -12.169 -1.008 8.461 1.00 95.38 124 LYS A CA 1
ATOM 961 C C . LYS A 1 124 ? -10.892 -0.165 8.419 1.00 95.38 124 LYS A C 1
ATOM 963 O O . LYS A 1 124 ? -10.169 -0.089 9.408 1.00 95.38 124 LYS A O 1
ATOM 968 N N . TYR A 1 125 ? -10.614 0.468 7.291 1.00 96.94 125 TYR A N 1
ATOM 969 C CA . TYR A 1 125 ? -9.366 1.118 6.940 1.00 96.94 125 TYR A CA 1
ATOM 970 C C . TYR A 1 125 ? -9.615 2.542 6.443 1.00 96.94 125 TYR A C 1
ATOM 972 O O . TYR A 1 125 ? -10.682 2.875 5.937 1.00 96.94 125 TYR A O 1
ATOM 980 N N . GLN A 1 126 ? -8.602 3.388 6.585 1.00 97.44 126 GLN A N 1
ATOM 981 C CA . GLN A 1 126 ? -8.587 4.760 6.089 1.00 97.44 126 GLN A CA 1
ATOM 982 C C . GLN A 1 126 ? -7.155 5.202 5.769 1.00 97.44 126 GLN A C 1
ATOM 984 O O . GLN A 1 126 ? -6.191 4.505 6.088 1.00 97.44 126 GLN A O 1
ATOM 989 N N . GLY A 1 127 ? -7.008 6.402 5.212 1.00 97.81 127 GLY A N 1
ATOM 990 C CA . GLY A 1 127 ? -5.708 7.033 4.985 1.00 97.81 127 GLY A CA 1
ATOM 991 C C . GLY A 1 127 ? -5.138 6.772 3.594 1.00 97.81 127 GLY A C 1
ATOM 992 O O . GLY A 1 127 ? -5.846 6.347 2.681 1.00 97.81 127 GLY A O 1
ATOM 993 N N . SER A 1 128 ? -3.854 7.078 3.425 1.00 98.44 128 SER A N 1
ATOM 994 C CA . SER A 1 128 ? -3.154 7.022 2.140 1.00 98.44 128 SER A CA 1
ATOM 995 C C . SER A 1 128 ? -1.759 6.432 2.280 1.00 98.44 128 SER A C 1
ATOM 997 O O . SER A 1 128 ? -1.122 6.594 3.322 1.00 98.44 128 SER A O 1
ATOM 999 N N . ILE A 1 129 ? -1.262 5.807 1.215 1.00 98.44 129 ILE A N 1
ATOM 1000 C CA . ILE A 1 129 ? 0.093 5.259 1.158 1.00 98.44 129 ILE A CA 1
ATOM 1001 C C . ILE A 1 129 ? 0.728 5.466 -0.216 1.00 98.44 129 ILE A C 1
ATOM 1003 O O . ILE A 1 129 ? 0.044 5.524 -1.240 1.00 98.44 129 ILE A O 1
ATOM 1007 N N . THR A 1 130 ? 2.053 5.551 -0.210 1.00 98.56 130 THR A N 1
ATOM 1008 C CA . THR A 1 130 ? 2.896 5.661 -1.396 1.00 98.56 130 THR A CA 1
ATOM 1009 C C . THR A 1 130 ? 3.516 4.304 -1.724 1.00 98.56 130 THR A C 1
ATOM 1011 O O . THR A 1 130 ? 4.127 3.673 -0.864 1.00 98.56 130 THR A O 1
ATOM 1014 N N . ILE A 1 131 ? 3.373 3.871 -2.973 1.00 98.62 131 ILE A N 1
ATOM 1015 C CA . ILE A 1 131 ? 3.840 2.598 -3.522 1.00 98.62 131 ILE A CA 1
ATOM 1016 C C . ILE A 1 131 ? 4.944 2.884 -4.540 1.00 98.62 131 ILE A C 1
ATOM 1018 O O . ILE A 1 131 ? 4.763 3.696 -5.447 1.00 98.62 131 ILE A O 1
ATOM 1022 N N . ASN A 1 132 ? 6.064 2.174 -4.430 1.00 98.62 132 ASN A N 1
ATOM 1023 C CA . ASN A 1 132 ? 7.166 2.250 -5.385 1.00 98.62 132 ASN A CA 1
ATOM 1024 C C . ASN A 1 132 ? 7.093 1.078 -6.372 1.00 98.62 132 ASN A C 1
ATOM 1026 O O . ASN A 1 132 ? 6.887 -0.078 -5.973 1.00 98.62 132 ASN A O 1
ATOM 1030 N N . TYR A 1 133 ? 7.301 1.363 -7.656 1.00 98.38 133 TYR A N 1
ATOM 1031 C CA . TYR A 1 133 ? 7.288 0.361 -8.723 1.00 98.38 133 TYR A CA 1
ATOM 1032 C C . TYR A 1 133 ? 8.274 0.712 -9.842 1.00 98.38 133 TYR A C 1
ATOM 1034 O O . TYR A 1 133 ? 8.658 1.858 -10.024 1.00 98.38 133 TYR A O 1
ATOM 1042 N N . SER A 1 134 ? 8.682 -0.261 -10.647 1.00 97.75 134 SER A N 1
ATOM 1043 C CA . SER A 1 134 ? 9.483 -0.040 -11.860 1.00 97.75 134 SER A CA 1
ATOM 1044 C C . SER A 1 134 ? 8.708 -0.463 -13.103 1.00 97.75 134 SER A C 1
ATOM 1046 O O . SER A 1 134 ? 7.885 -1.371 -13.031 1.00 97.75 134 SER A O 1
ATOM 1048 N N . VAL A 1 135 ? 8.974 0.164 -14.250 1.00 96.50 135 VAL A N 1
ATOM 1049 C CA . VAL A 1 135 ? 8.399 -0.234 -15.546 1.00 96.50 135 VAL A CA 1
ATOM 1050 C C . VAL A 1 135 ? 9.527 -0.733 -16.434 1.00 96.50 135 VAL A C 1
ATOM 1052 O O . VAL A 1 135 ? 10.580 -0.100 -16.498 1.00 96.50 135 VAL A O 1
ATOM 1055 N N . LYS A 1 136 ? 9.327 -1.872 -17.102 1.00 94.69 136 LYS A N 1
ATOM 1056 C CA . LYS A 1 136 ? 10.289 -2.383 -18.081 1.00 94.69 136 LYS A CA 1
ATOM 1057 C C . LYS A 1 136 ? 10.482 -1.354 -19.186 1.00 94.69 136 LYS A C 1
ATOM 1059 O O . LYS A 1 136 ? 9.526 -0.954 -19.845 1.00 94.69 136 LYS A O 1
ATOM 1064 N N . ILE A 1 137 ? 11.731 -0.967 -19.399 1.00 88.25 137 ILE A N 1
ATOM 1065 C CA . ILE A 1 137 ? 12.125 -0.181 -20.558 1.00 88.25 137 ILE A CA 1
ATOM 1066 C C . ILE A 1 137 ? 12.527 -1.200 -21.620 1.00 88.25 137 ILE A C 1
ATOM 1068 O O . ILE A 1 137 ? 13.530 -1.892 -21.461 1.00 88.25 137 ILE A O 1
ATOM 1072 N N . ASN A 1 138 ? 11.713 -1.340 -22.665 1.00 74.31 138 ASN A N 1
ATOM 1073 C CA . ASN A 1 138 ? 12.140 -2.070 -23.851 1.00 74.31 138 ASN A CA 1
ATOM 1074 C C . ASN A 1 138 ? 13.134 -1.164 -24.581 1.00 74.31 138 ASN A C 1
ATOM 1076 O O . ASN A 1 138 ? 12.725 -0.157 -25.162 1.00 74.31 138 ASN A O 1
ATOM 1080 N N . ILE A 1 139 ? 14.418 -1.491 -24.466 1.00 62.19 139 ILE A N 1
ATOM 1081 C CA . ILE A 1 139 ? 15.512 -0.866 -25.217 1.00 62.19 139 ILE A CA 1
ATOM 1082 C C . ILE A 1 139 ? 15.948 -1.764 -26.367 1.00 62.19 139 ILE A C 1
ATOM 1084 O O . ILE A 1 139 ? 15.866 -3.004 -26.201 1.00 62.19 139 ILE A O 1
#

Secondary structure (DSSP, 8-state):
--SHHHHHHHHTTSTT---------------------TTSS-TT----------------PEEGGGS----EEEEESS--HHHHHHHHHHHTTTTSTT--GGGEEEEEEETTEEEEEE-TT-SSEE-EEEEEEEE----

Radius of gyration: 30.27 Å; chains: 1; bounding box: 55×64×74 Å

Foldseek 3Di:
DPPVVVVVVVVVPVPPDDDDDDDDDDDDDDDDDDDPPVPPPPPDDPDDDPPPPPPPPPDDAAEPVPDPFDQEQEEDQDLPPQVSVQSSCVRCVVPNPPDHSVQWDFPDRDDQKTKIFGDPPDRHYGHIDIHGYHHDDPD